Protein AF-A0A3D9CAG8-F1 (afdb_monomer_lite)

Radius of gyration: 15.51 Å; chains: 1; bounding box: 37×26×37 Å

Structure (mmCIF, N/CA/C/O backbone):
data_AF-A0A3D9CAG8-F1
#
_entry.id   AF-A0A3D9CAG8-F1
#
loop_
_atom_site.group_PDB
_atom_site.id
_atom_site.type_symbol
_atom_site.label_atom_id
_atom_site.label_alt_id
_atom_site.label_comp_id
_atom_site.label_asym_id
_atom_site.label_entity_id
_atom_site.label_seq_id
_atom_site.pdbx_PDB_ins_code
_atom_site.Cartn_x
_atom_site.Cartn_y
_atom_site.Cartn_z
_atom_site.occupancy
_atom_site.B_iso_or_equiv
_atom_site.auth_seq_id
_atom_site.auth_comp_id
_atom_site.auth_asym_id
_atom_site.auth_atom_id
_atom_site.pdbx_PDB_model_num
ATOM 1 N N . MET A 1 1 ? -21.051 -5.621 3.300 1.00 54.44 1 MET A N 1
ATOM 2 C CA . MET A 1 1 ? -19.869 -4.736 3.200 1.00 54.44 1 MET A CA 1
ATOM 3 C C . MET A 1 1 ? -18.956 -5.322 2.147 1.00 54.44 1 MET A C 1
ATOM 5 O O . MET A 1 1 ? -18.642 -6.499 2.254 1.00 54.44 1 MET A O 1
ATOM 9 N N . VAL A 1 2 ? -18.583 -4.559 1.122 1.00 59.41 2 VAL A N 1
ATOM 10 C CA . VAL A 1 2 ? -17.559 -5.008 0.169 1.00 59.41 2 VAL A CA 1
ATOM 11 C C . VAL A 1 2 ? -16.211 -4.646 0.788 1.00 59.41 2 VAL A C 1
ATOM 13 O O . VAL A 1 2 ? -15.904 -3.470 0.935 1.00 59.41 2 VAL A O 1
ATOM 16 N N . LEU A 1 3 ? -15.458 -5.652 1.238 1.00 69.44 3 LEU A N 1
ATOM 17 C CA . LEU A 1 3 ? -14.166 -5.474 1.920 1.00 69.44 3 LEU A CA 1
ATOM 18 C C . LEU A 1 3 ? -13.003 -5.193 0.946 1.00 69.44 3 LEU A C 1
ATOM 20 O O . LEU A 1 3 ? -11.882 -4.957 1.391 1.00 69.44 3 LEU A O 1
ATOM 24 N N . GLY A 1 4 ? -13.247 -5.221 -0.370 1.00 81.31 4 GLY A N 1
ATOM 25 C CA . GLY A 1 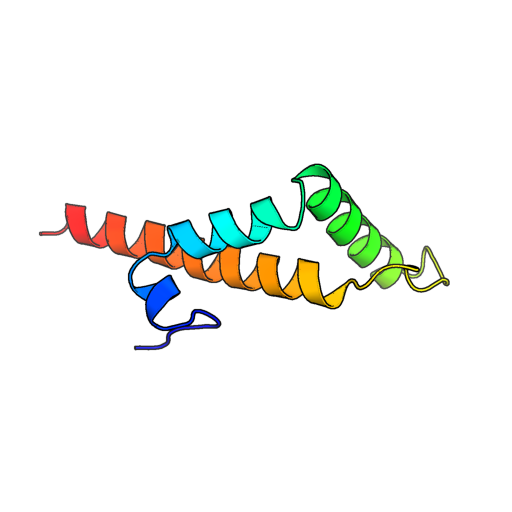4 ? -12.180 -5.185 -1.373 1.00 81.31 4 GLY A CA 1
ATOM 26 C C . GLY A 1 4 ? -11.207 -6.349 -1.164 1.00 81.31 4 GLY A C 1
ATOM 27 O O . GLY A 1 4 ? -11.633 -7.469 -0.877 1.00 81.31 4 GLY A O 1
ATOM 28 N N . LEU A 1 5 ? -9.904 -6.074 -1.250 1.00 88.88 5 LEU A N 1
ATOM 29 C CA . LEU A 1 5 ? -8.830 -7.023 -0.925 1.00 88.88 5 LEU A CA 1
ATOM 30 C C . LEU A 1 5 ? -8.370 -6.957 0.544 1.00 88.88 5 LEU A C 1
ATOM 32 O O . LEU A 1 5 ? -7.344 -7.547 0.911 1.00 88.88 5 LEU A O 1
ATOM 36 N N . LEU A 1 6 ? -9.080 -6.224 1.404 1.00 95.25 6 LEU A N 1
ATOM 37 C CA . LEU A 1 6 ? -8.716 -6.088 2.811 1.00 95.25 6 LEU A CA 1
ATOM 38 C C . LEU A 1 6 ? -9.168 -7.316 3.605 1.00 95.25 6 LEU A C 1
ATOM 40 O O . LEU A 1 6 ? -10.313 -7.754 3.521 1.00 95.25 6 LEU A O 1
ATOM 44 N N . SER A 1 7 ? -8.278 -7.844 4.446 1.00 94.31 7 SER A N 1
ATOM 45 C CA . SER A 1 7 ? -8.706 -8.766 5.504 1.00 94.31 7 SER A CA 1
ATOM 46 C C . SER A 1 7 ? -9.551 -8.030 6.544 1.00 94.31 7 SER A C 1
ATOM 48 O O . SER A 1 7 ? -9.418 -6.819 6.704 1.00 94.31 7 SER A O 1
ATOM 50 N N . GLU A 1 8 ? -10.338 -8.757 7.339 1.00 94.50 8 GLU A N 1
ATOM 51 C CA . GLU A 1 8 ? -11.152 -8.155 8.406 1.00 94.50 8 GLU A CA 1
ATOM 52 C C . GLU A 1 8 ? -10.317 -7.257 9.340 1.00 94.50 8 GLU A C 1
ATOM 54 O O . GLU A 1 8 ? -10.680 -6.120 9.629 1.00 94.50 8 GLU A O 1
ATOM 59 N N . LYS A 1 9 ? -9.119 -7.709 9.737 1.00 95.56 9 LYS A N 1
ATOM 60 C CA . LYS A 1 9 ? -8.205 -6.924 10.587 1.00 95.56 9 LYS A CA 1
ATOM 61 C C . LYS A 1 9 ? -7.752 -5.620 9.922 1.00 95.56 9 LYS A C 1
ATOM 63 O O . LYS A 1 9 ? -7.607 -4.601 10.595 1.00 95.56 9 LYS A O 1
ATOM 68 N N . GLU A 1 10 ? -7.499 -5.656 8.618 1.00 96.25 10 GLU A N 1
ATOM 69 C CA . GLU A 1 10 ? -7.098 -4.483 7.834 1.00 96.25 10 GLU A CA 1
ATOM 70 C C . GLU A 1 10 ? -8.281 -3.559 7.565 1.00 96.25 10 GLU A C 1
ATOM 72 O O . GLU A 1 10 ? -8.115 -2.348 7.595 1.00 96.25 10 GLU A O 1
ATOM 77 N N . TYR A 1 11 ? -9.484 -4.095 7.388 1.00 94.75 11 TYR A N 1
ATOM 78 C CA . TYR A 1 11 ? -10.687 -3.282 7.301 1.00 94.75 11 TYR A CA 1
ATOM 79 C C . TYR A 1 11 ? -10.938 -2.533 8.613 1.00 94.75 11 TYR A C 1
ATOM 81 O O . TYR A 1 11 ? -11.206 -1.333 8.601 1.00 94.75 11 TYR A O 1
ATOM 89 N N . GLN A 1 12 ? -10.801 -3.188 9.769 1.00 94.75 12 GLN A N 1
ATOM 90 C CA . GLN A 1 12 ? -10.932 -2.509 11.061 1.00 94.75 12 GLN A CA 1
ATOM 91 C C . GLN A 1 12 ? -9.856 -1.425 11.239 1.00 94.75 12 GLN A C 1
ATOM 93 O O . GLN A 1 12 ? -10.183 -0.292 11.597 1.00 94.75 12 GLN A O 1
ATOM 98 N N . ASN A 1 13 ? -8.596 -1.724 10.896 1.00 96.25 13 ASN A N 1
ATOM 99 C CA . ASN A 1 13 ? -7.482 -0.775 10.962 1.00 96.25 13 ASN A CA 1
ATOM 100 C C . ASN A 1 13 ? -6.724 -0.657 9.618 1.00 96.25 13 ASN A C 1
ATOM 102 O O . ASN A 1 13 ? -5.691 -1.316 9.437 1.00 96.25 13 ASN A O 1
ATOM 106 N N . PRO A 1 14 ? -7.172 0.225 8.702 1.00 96.06 14 PRO A N 1
ATOM 107 C CA . PRO A 1 14 ? -6.594 0.344 7.357 1.00 96.06 14 PRO A CA 1
ATOM 108 C C . PRO A 1 14 ? -5.136 0.819 7.345 1.00 96.06 14 PRO A C 1
ATOM 110 O O . PRO A 1 14 ? -4.400 0.528 6.404 1.00 96.06 14 PRO A O 1
ATOM 113 N N . LEU A 1 15 ? -4.653 1.460 8.417 1.00 97.06 15 LEU A N 1
ATOM 114 C CA . LEU A 1 15 ? -3.242 1.845 8.533 1.00 97.06 15 LEU A CA 1
ATOM 115 C C . LEU A 1 15 ? -2.298 0.634 8.608 1.00 97.06 15 LEU A C 1
ATOM 117 O O . LEU A 1 15 ? -1.112 0.765 8.300 1.00 97.06 15 LEU A O 1
ATOM 121 N N . LEU A 1 16 ? -2.793 -0.548 8.999 1.00 97.69 16 LEU A N 1
ATOM 122 C CA . LEU A 1 16 ? -1.981 -1.769 9.018 1.00 97.69 16 LEU A CA 1
ATOM 123 C C . LEU A 1 16 ? -1.524 -2.184 7.621 1.00 97.69 16 LEU A C 1
ATOM 125 O O . LEU A 1 16 ? -0.448 -2.766 7.504 1.00 97.69 16 LEU A O 1
ATOM 129 N N . VAL A 1 17 ? -2.301 -1.875 6.582 1.00 97.69 17 VAL A N 1
ATOM 130 C CA . VAL A 1 17 ? -1.940 -2.208 5.200 1.00 97.69 17 VAL A CA 1
ATOM 131 C C . VAL A 1 17 ? -0.658 -1.486 4.802 1.00 97.69 17 VAL A C 1
ATOM 133 O O . VAL A 1 17 ? 0.304 -2.127 4.390 1.00 97.69 17 VAL A O 1
ATOM 136 N N . PHE A 1 18 ? -0.600 -0.175 5.041 1.00 97.31 18 PHE A N 1
ATOM 137 C CA . PHE A 1 18 ? 0.586 0.638 4.774 1.00 97.31 18 PHE A CA 1
ATOM 138 C C . PHE A 1 18 ? 1.790 0.175 5.598 1.00 97.31 18 PHE A C 1
ATOM 140 O O . PHE A 1 18 ? 2.887 0.045 5.068 1.00 97.31 18 PHE A O 1
ATOM 147 N N . LYS A 1 19 ? 1.596 -0.142 6.886 1.00 97.38 19 LYS A N 1
ATOM 148 C CA . LYS A 1 19 ? 2.687 -0.643 7.741 1.00 97.38 19 LYS A CA 1
ATOM 149 C C . LYS A 1 19 ? 3.279 -1.959 7.233 1.00 97.38 19 LYS A C 1
ATOM 151 O O . LYS A 1 19 ? 4.487 -2.140 7.324 1.00 97.38 19 LYS A O 1
ATOM 156 N N . LYS A 1 20 ? 2.449 -2.879 6.730 1.00 96.81 20 LYS A N 1
ATOM 157 C CA . LYS A 1 20 ? 2.920 -4.145 6.148 1.00 96.81 20 LYS A CA 1
ATOM 158 C C . LYS A 1 20 ? 3.652 -3.907 4.831 1.00 96.81 20 LYS A C 1
ATOM 160 O O . LYS A 1 20 ? 4.774 -4.376 4.688 1.00 96.81 20 LYS A O 1
ATOM 165 N N . ALA A 1 21 ? 3.060 -3.119 3.935 1.00 96.19 21 ALA A N 1
ATOM 166 C CA . ALA A 1 21 ? 3.661 -2.776 2.651 1.00 96.19 21 ALA A CA 1
ATOM 167 C C . ALA A 1 21 ? 5.048 -2.140 2.830 1.00 96.19 21 ALA A C 1
ATOM 169 O O . ALA A 1 21 ? 6.022 -2.622 2.262 1.00 96.19 21 ALA A O 1
ATOM 170 N N . PHE A 1 22 ? 5.165 -1.130 3.699 1.00 96.06 22 PHE A N 1
ATOM 171 C CA . PHE A 1 22 ? 6.430 -0.426 3.934 1.00 96.06 22 PHE A CA 1
ATOM 172 C C . PHE A 1 22 ? 7.436 -1.176 4.814 1.00 96.06 22 PHE A C 1
ATOM 174 O O . PHE A 1 22 ? 8.583 -0.751 4.932 1.00 96.06 22 PHE A O 1
ATOM 181 N N . LYS A 1 23 ? 7.034 -2.293 5.429 1.00 96.56 23 LYS A N 1
ATOM 182 C CA . LYS A 1 23 ? 7.971 -3.225 6.067 1.00 96.56 23 LYS A CA 1
ATOM 183 C C . LYS A 1 23 ? 8.693 -4.086 5.027 1.00 96.56 23 LYS A C 1
ATOM 185 O O . LYS A 1 23 ? 9.824 -4.493 5.268 1.00 96.56 23 LYS A O 1
ATOM 190 N N . GLU A 1 24 ? 8.026 -4.387 3.916 1.00 94.00 24 GLU A N 1
AT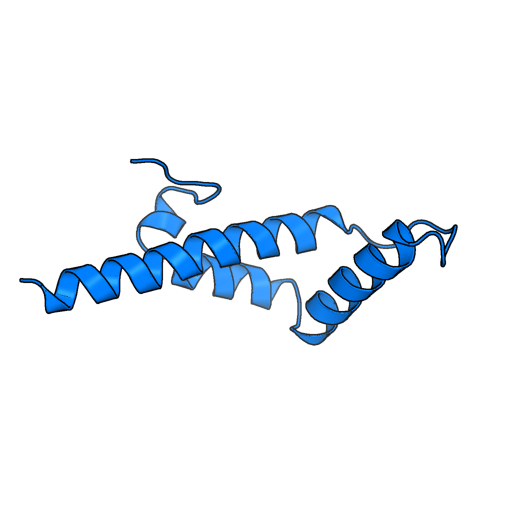OM 191 C CA . GLU A 1 24 ? 8.554 -5.249 2.854 1.00 94.00 24 GLU A CA 1
ATOM 192 C C . GLU A 1 24 ? 9.216 -4.455 1.726 1.00 94.00 24 GLU A C 1
ATOM 194 O O . GLU A 1 24 ? 10.190 -4.928 1.149 1.00 94.00 24 GLU A O 1
ATOM 199 N N . TYR A 1 25 ? 8.710 -3.255 1.431 1.00 93.56 25 TYR A N 1
ATOM 200 C CA . TYR A 1 25 ? 9.132 -2.455 0.287 1.00 93.56 25 TYR A CA 1
ATOM 201 C C . TYR A 1 25 ? 9.283 -0.984 0.655 1.00 93.56 25 TYR A C 1
ATOM 203 O O . TYR A 1 25 ? 8.397 -0.365 1.244 1.00 93.56 25 TYR A O 1
ATOM 211 N N . SER A 1 26 ? 10.387 -0.381 0.243 1.00 94.31 26 SER A N 1
ATOM 212 C CA . SER A 1 26 ? 10.561 1.065 0.285 1.00 94.31 26 SER A CA 1
ATOM 213 C C . SER A 1 26 ? 9.723 1.765 -0.792 1.00 94.31 26 SER A C 1
ATOM 215 O O . SER A 1 26 ? 9.331 1.181 -1.802 1.00 94.31 26 SER A O 1
ATOM 217 N N . ILE A 1 27 ? 9.498 3.069 -0.619 1.00 93.38 27 ILE A N 1
ATOM 218 C CA . ILE A 1 27 ? 8.824 3.903 -1.630 1.00 93.38 27 ILE A CA 1
ATOM 219 C C . ILE A 1 27 ? 9.570 3.851 -2.974 1.00 93.38 27 ILE A C 1
ATOM 221 O O . ILE A 1 27 ? 8.937 3.767 -4.021 1.00 93.38 27 ILE A O 1
ATOM 225 N N . LYS A 1 28 ? 10.911 3.850 -2.947 1.00 94.25 28 LYS A N 1
ATOM 226 C CA . LYS A 1 28 ? 11.740 3.754 -4.161 1.00 94.25 28 LYS A CA 1
ATOM 227 C C . LYS A 1 28 ? 11.550 2.424 -4.881 1.00 94.25 28 LYS A C 1
ATOM 229 O O . LYS A 1 28 ? 11.556 2.387 -6.104 1.00 94.25 28 LYS A O 1
ATOM 234 N N . GLU A 1 29 ? 11.381 1.338 -4.133 1.00 92.00 29 GLU A N 1
ATOM 235 C CA . GLU A 1 29 ? 11.086 0.034 -4.721 1.00 92.00 29 GLU A CA 1
ATOM 236 C C . GLU A 1 29 ? 9.702 0.028 -5.367 1.00 92.00 29 GLU A C 1
ATOM 238 O O . GLU A 1 29 ? 9.593 -0.395 -6.512 1.00 92.00 29 GLU A O 1
ATOM 243 N N . PHE A 1 30 ? 8.670 0.569 -4.709 1.00 91.88 30 PHE A N 1
ATOM 244 C CA . PHE A 1 30 ? 7.352 0.735 -5.337 1.00 91.88 30 PHE A CA 1
ATOM 245 C C . PHE A 1 30 ? 7.422 1.539 -6.641 1.00 91.88 30 PHE A C 1
ATOM 247 O O . PHE A 1 30 ? 6.888 1.090 -7.653 1.00 91.88 30 PHE A O 1
ATOM 254 N N . ASP A 1 31 ? 8.106 2.683 -6.634 1.00 91.44 31 ASP A N 1
ATOM 255 C CA . ASP A 1 31 ? 8.291 3.525 -7.821 1.00 91.44 31 ASP A CA 1
ATOM 256 C C . ASP A 1 31 ? 9.011 2.775 -8.954 1.00 91.44 31 ASP A C 1
ATOM 258 O O . ASP A 1 31 ? 8.562 2.767 -10.104 1.00 91.44 31 ASP A O 1
ATOM 262 N N . TYR A 1 32 ? 10.075 2.044 -8.611 1.00 89.25 32 TYR A N 1
ATOM 263 C CA . TYR A 1 32 ? 10.795 1.187 -9.546 1.00 89.25 32 TYR A CA 1
ATOM 264 C C . TYR A 1 32 ? 9.891 0.099 -10.145 1.00 89.25 32 TYR A C 1
ATOM 266 O O . TYR A 1 32 ? 9.872 -0.078 -11.364 1.00 89.25 32 TYR A O 1
ATOM 274 N N . PHE A 1 33 ? 9.115 -0.616 -9.321 1.00 88.06 33 PHE A N 1
ATOM 275 C CA . PHE A 1 33 ? 8.216 -1.674 -9.790 1.00 88.06 33 PHE A CA 1
ATOM 276 C C . PHE A 1 33 ? 7.125 -1.130 -10.715 1.00 88.06 33 PHE A C 1
ATOM 278 O O . PHE A 1 33 ? 6.901 -1.697 -11.784 1.00 88.06 33 PHE A O 1
ATOM 285 N N . ILE A 1 34 ? 6.479 -0.023 -10.340 1.00 87.75 34 ILE A N 1
ATOM 286 C CA . ILE A 1 34 ? 5.422 0.603 -11.145 1.00 87.75 34 ILE A CA 1
ATOM 287 C C . ILE A 1 34 ? 5.994 1.086 -12.479 1.00 87.75 34 ILE A C 1
ATOM 289 O O . ILE A 1 34 ? 5.447 0.762 -13.532 1.00 87.75 34 ILE A O 1
ATOM 293 N N . SER A 1 35 ? 7.131 1.785 -12.453 1.00 87.88 35 SER A N 1
ATOM 294 C CA . SER A 1 35 ? 7.800 2.255 -13.668 1.00 87.88 35 SER A CA 1
ATOM 295 C C . SER A 1 35 ? 8.141 1.092 -14.598 1.00 87.88 35 SER A C 1
ATOM 297 O O . SER A 1 35 ? 7.828 1.128 -15.786 1.00 87.88 35 SER A O 1
ATOM 299 N N . ARG A 1 36 ? 8.720 0.010 -14.064 1.00 84.12 36 ARG A N 1
ATOM 300 C CA . ARG A 1 36 ? 9.042 -1.196 -14.840 1.00 84.12 36 ARG A CA 1
ATOM 301 C C . ARG A 1 36 ? 7.801 -1.848 -15.452 1.00 84.12 36 ARG A C 1
ATOM 303 O O . ARG A 1 36 ? 7.872 -2.251 -16.607 1.00 84.12 36 ARG A O 1
ATOM 310 N N . MET A 1 37 ? 6.686 -1.930 -14.723 1.00 83.56 37 MET A N 1
ATOM 311 C CA . MET A 1 37 ? 5.419 -2.449 -15.259 1.00 83.56 37 MET A CA 1
ATOM 312 C C . MET A 1 37 ? 4.900 -1.600 -16.422 1.00 83.56 37 MET A C 1
ATOM 314 O O . MET A 1 37 ? 4.454 -2.153 -17.426 1.00 83.56 37 MET A O 1
ATOM 318 N N . VAL A 1 38 ? 4.992 -0.272 -16.316 1.00 86.81 38 VAL A N 1
ATOM 319 C CA . VAL A 1 38 ? 4.607 0.648 -17.396 1.00 86.81 38 VAL A CA 1
ATOM 320 C C . VAL A 1 38 ? 5.498 0.441 -18.619 1.00 86.81 38 VAL A C 1
ATOM 322 O O . VAL A 1 38 ? 4.985 0.183 -19.703 1.00 86.81 38 VAL A O 1
ATOM 325 N N . TYR A 1 39 ? 6.822 0.475 -18.456 1.00 85.88 39 TYR A N 1
ATOM 326 C CA . TYR A 1 39 ? 7.751 0.292 -19.575 1.00 85.88 39 TYR A CA 1
ATOM 327 C C . TYR A 1 39 ? 7.632 -1.087 -20.239 1.00 85.88 39 TYR A C 1
ATOM 329 O O . TYR A 1 39 ? 7.705 -1.180 -21.463 1.00 85.88 39 TYR A O 1
ATOM 337 N N . PHE A 1 40 ? 7.420 -2.145 -19.449 1.00 82.75 40 PHE A N 1
ATOM 338 C CA . PHE A 1 40 ? 7.164 -3.489 -19.968 1.00 82.75 40 PHE A CA 1
ATOM 339 C C . PHE A 1 40 ? 5.864 -3.532 -20.780 1.00 82.75 40 PHE A C 1
ATOM 341 O O . PHE A 1 40 ? 5.853 -4.020 -21.903 1.00 82.75 40 PHE A O 1
ATOM 348 N N . SER A 1 41 ? 4.784 -2.942 -20.260 1.00 84.75 41 SER A N 1
ATOM 349 C CA . SER A 1 41 ? 3.487 -2.890 -20.956 1.00 84.75 41 SER A CA 1
ATOM 350 C C . SER A 1 41 ? 3.530 -2.076 -22.255 1.00 84.75 41 SER A C 1
ATOM 352 O O . SER A 1 41 ? 2.711 -2.297 -23.141 1.00 84.75 41 SER A O 1
ATOM 354 N N . LEU A 1 42 ? 4.481 -1.146 -22.379 1.00 88.81 42 LEU A N 1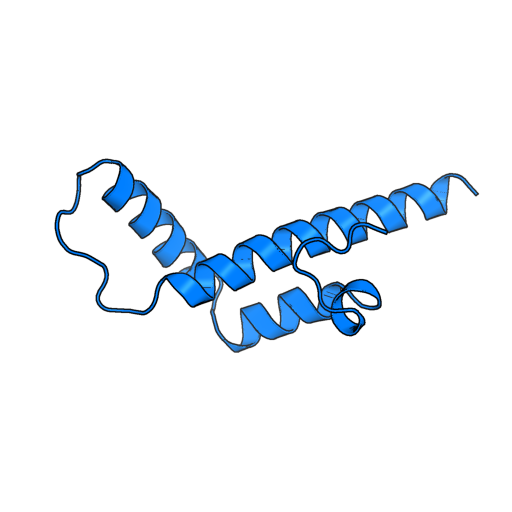
ATOM 355 C CA . LEU A 1 42 ? 4.734 -0.376 -23.600 1.00 88.81 42 LEU A CA 1
ATOM 356 C C . LEU A 1 42 ? 5.597 -1.123 -24.633 1.00 88.81 42 LEU A C 1
ATOM 358 O O . LEU A 1 42 ? 5.854 -0.575 -25.701 1.00 88.81 42 LEU A O 1
ATOM 362 N N . GLY A 1 43 ? 6.070 -2.339 -24.333 1.00 82.44 43 GLY A N 1
ATOM 363 C CA . GLY A 1 43 ? 6.942 -3.110 -25.226 1.00 82.44 43 GLY A CA 1
ATOM 364 C C . GLY A 1 43 ? 8.352 -2.527 -25.370 1.00 82.44 43 GLY A C 1
ATOM 365 O O . GLY A 1 43 ? 9.048 -2.828 -26.330 1.00 82.44 43 GLY A O 1
ATOM 366 N N . ILE A 1 44 ? 8.774 -1.662 -24.439 1.00 78.19 44 ILE A N 1
ATOM 367 C CA . ILE A 1 44 ? 10.107 -1.031 -24.461 1.00 78.19 44 ILE A CA 1
ATOM 368 C C . ILE A 1 44 ? 11.176 -1.983 -23.893 1.00 78.19 44 ILE A C 1
ATOM 370 O O . ILE A 1 44 ? 12.353 -1.867 -24.226 1.00 78.19 44 ILE A O 1
ATOM 374 N N . TYR A 1 45 ? 10.774 -2.934 -23.046 1.00 69.62 45 TYR A N 1
ATOM 375 C CA . TYR A 1 45 ? 11.641 -3.979 -22.502 1.00 69.62 45 TYR A CA 1
ATOM 376 C C . TYR A 1 45 ? 11.022 -5.357 -22.734 1.00 69.62 45 TYR A C 1
ATOM 378 O O . TYR A 1 45 ? 9.939 -5.628 -22.221 1.00 69.62 45 TYR A O 1
ATOM 386 N N . ASP A 1 46 ? 11.756 -6.244 -23.406 1.00 66.31 46 ASP A N 1
ATOM 387 C CA . ASP A 1 46 ? 11.323 -7.628 -23.658 1.00 66.31 46 ASP A CA 1
ATOM 388 C C . ASP A 1 46 ? 11.582 -8.572 -22.472 1.00 66.31 46 ASP A C 1
ATOM 390 O O . ASP A 1 46 ? 10.987 -9.644 -22.365 1.00 66.31 46 ASP A O 1
ATOM 394 N N . ASN A 1 47 ? 12.460 -8.177 -21.545 1.00 66.62 47 ASN A N 1
ATOM 395 C CA . ASN A 1 47 ? 12.843 -9.033 -20.431 1.00 66.62 47 ASN A CA 1
ATOM 396 C C . ASN A 1 47 ? 11.925 -8.821 -19.230 1.00 66.62 47 ASN A C 1
ATOM 398 O O . ASN A 1 47 ? 11.879 -7.735 -18.635 1.00 66.62 47 ASN A O 1
ATOM 402 N N . LEU A 1 48 ? 11.259 -9.909 -18.832 1.00 64.94 48 LEU A N 1
ATOM 403 C CA . LEU A 1 48 ? 10.548 -9.966 -17.568 1.00 64.94 48 LEU A CA 1
ATOM 404 C C . LEU A 1 48 ? 11.500 -9.590 -16.415 1.00 64.94 48 LEU A C 1
ATOM 406 O O . LEU A 1 48 ? 12.681 -9.939 -16.410 1.00 64.94 48 LEU A O 1
ATOM 410 N N . PRO A 1 49 ? 11.001 -8.849 -15.429 1.00 64.12 49 PRO A N 1
ATOM 411 C CA . PRO A 1 49 ? 11.775 -8.442 -14.272 1.00 64.12 49 PRO A CA 1
ATOM 412 C C . PRO A 1 49 ? 12.215 -9.653 -13.447 1.00 64.12 49 PRO A C 1
ATOM 414 O O . PRO A 1 49 ? 11.406 -10.500 -13.087 1.00 64.12 49 PRO A O 1
ATOM 417 N N . GLU A 1 50 ? 13.499 -9.683 -13.087 1.00 63.16 50 GLU A N 1
ATOM 418 C CA . GLU A 1 50 ? 14.141 -10.778 -12.340 1.00 63.16 50 GLU A CA 1
ATOM 419 C C . GLU A 1 50 ? 13.591 -10.967 -10.911 1.00 63.16 50 GLU A C 1
ATOM 421 O O . GLU A 1 50 ? 13.865 -11.975 -10.261 1.00 63.16 50 GLU A O 1
ATOM 426 N N . ARG A 1 51 ? 12.813 -10.003 -10.395 1.00 69.31 51 ARG A N 1
ATOM 427 C CA . ARG A 1 51 ? 12.211 -10.031 -9.052 1.00 69.31 51 ARG A CA 1
ATOM 428 C C . ARG A 1 51 ? 10.694 -10.186 -9.118 1.00 69.31 51 ARG A C 1
ATOM 430 O O . ARG A 1 51 ? 10.046 -9.660 -10.018 1.00 69.31 51 ARG A O 1
ATOM 437 N N . ASN A 1 52 ? 10.131 -10.839 -8.099 1.00 73.12 52 ASN A N 1
ATOM 438 C CA . ASN A 1 52 ? 8.687 -11.016 -7.931 1.00 73.12 52 ASN A CA 1
ATOM 439 C C . ASN A 1 52 ? 7.946 -9.663 -7.957 1.00 73.12 52 ASN A C 1
ATOM 441 O O . ASN A 1 52 ? 8.022 -8.890 -7.003 1.00 73.12 52 ASN A O 1
ATOM 445 N N . MET A 1 53 ? 7.203 -9.413 -9.038 1.00 76.88 53 MET A N 1
ATOM 446 C CA . MET A 1 53 ? 6.371 -8.216 -9.215 1.00 76.88 53 MET A CA 1
ATOM 447 C C . MET A 1 53 ? 4.939 -8.353 -8.699 1.00 76.88 53 MET A C 1
ATOM 449 O O . MET A 1 53 ? 4.235 -7.355 -8.561 1.00 76.88 53 MET A O 1
ATOM 453 N N . ILE A 1 54 ? 4.511 -9.570 -8.369 1.00 84.12 54 ILE A N 1
ATOM 454 C CA . ILE A 1 54 ? 3.153 -9.844 -7.897 1.00 84.12 54 ILE A CA 1
ATOM 455 C C . ILE A 1 54 ? 2.961 -9.263 -6.493 1.00 84.12 54 ILE A C 1
ATOM 457 O O . ILE A 1 54 ? 1.945 -8.631 -6.216 1.00 84.12 54 ILE A O 1
ATOM 461 N N . ASN A 1 55 ? 3.948 -9.422 -5.609 1.00 89.81 55 ASN A N 1
ATOM 462 C CA . ASN A 1 55 ? 3.834 -8.950 -4.227 1.00 89.81 55 ASN A CA 1
ATOM 463 C C . ASN A 1 55 ? 3.709 -7.414 -4.123 1.00 89.81 55 ASN A C 1
ATOM 465 O O . ASN A 1 55 ? 2.761 -6.959 -3.477 1.00 89.81 55 ASN A O 1
ATOM 469 N N . PRO A 1 56 ? 4.576 -6.598 -4.767 1.00 91.38 56 PRO A N 1
ATOM 470 C CA . PRO A 1 56 ? 4.394 -5.146 -4.805 1.00 91.38 56 PRO A CA 1
ATOM 471 C C . PRO A 1 56 ? 3.033 -4.737 -5.376 1.00 91.38 56 PRO A C 1
ATOM 473 O O . PRO A 1 56 ? 2.386 -3.845 -4.832 1.00 91.38 56 PRO A O 1
ATOM 476 N N . TYR A 1 57 ? 2.561 -5.418 -6.425 1.00 89.12 57 TYR A N 1
ATOM 477 C CA . TYR A 1 57 ? 1.238 -5.172 -6.995 1.00 89.12 57 TYR A CA 1
ATOM 478 C C . TYR A 1 57 ? 0.116 -5.417 -5.972 1.00 89.12 57 TYR A C 1
ATOM 480 O O . TYR A 1 57 ? -0.719 -4.541 -5.760 1.00 89.12 57 TYR A O 1
ATOM 488 N N . ILE A 1 58 ? 0.122 -6.557 -5.273 1.00 92.69 58 ILE A N 1
ATOM 489 C CA . ILE A 1 58 ? -0.887 -6.871 -4.248 1.00 92.69 58 ILE A CA 1
ATOM 490 C C . ILE A 1 58 ? -0.880 -5.822 -3.130 1.00 92.69 58 ILE A C 1
ATOM 492 O O . ILE A 1 58 ? -1.944 -5.342 -2.731 1.00 92.69 58 ILE A O 1
ATOM 496 N N . HIS A 1 59 ? 0.300 -5.441 -2.628 1.00 95.31 59 HIS A N 1
ATOM 497 C CA . HIS A 1 59 ? 0.403 -4.397 -1.603 1.00 95.31 59 HIS A CA 1
ATOM 498 C C . HIS A 1 59 ? -0.147 -3.063 -2.099 1.00 95.31 59 HIS A C 1
ATOM 500 O O . HIS A 1 59 ? -0.877 -2.405 -1.360 1.00 95.31 59 HIS A O 1
ATOM 506 N N . LEU A 1 60 ? 0.147 -2.683 -3.345 1.00 94.12 60 LEU A N 1
ATOM 507 C CA . LEU A 1 60 ? -0.355 -1.451 -3.946 1.00 94.12 60 LEU A CA 1
ATOM 508 C C . LEU A 1 60 ? -1.886 -1.430 -4.007 1.00 94.12 60 LEU A C 1
ATOM 510 O O . LEU A 1 60 ? -2.490 -0.472 -3.527 1.00 94.12 60 LEU A O 1
ATOM 514 N N . ILE A 1 61 ? -2.522 -2.487 -4.525 1.00 94.12 61 ILE A N 1
ATOM 515 C CA . ILE A 1 61 ? -3.990 -2.538 -4.615 1.00 94.12 61 ILE A CA 1
ATOM 516 C C . ILE A 1 61 ? -4.625 -2.473 -3.222 1.00 94.12 61 ILE A C 1
ATOM 518 O O . ILE A 1 61 ? -5.544 -1.688 -2.996 1.00 94.12 61 ILE A O 1
ATOM 522 N N . LYS A 1 62 ? -4.091 -3.211 -2.243 1.00 96.06 62 LYS A N 1
ATOM 523 C CA . LYS A 1 62 ? -4.600 -3.142 -0.865 1.00 96.06 62 LYS A CA 1
ATOM 524 C C . LYS A 1 62 ? -4.433 -1.751 -0.253 1.00 96.06 62 LYS A C 1
ATOM 526 O O . LYS A 1 62 ? -5.303 -1.311 0.496 1.00 96.06 62 LYS A O 1
ATOM 531 N N . MET A 1 63 ? -3.324 -1.060 -0.532 1.00 96.31 63 MET A N 1
ATOM 532 C CA . MET A 1 63 ? -3.117 0.315 -0.068 1.00 96.31 63 MET A CA 1
ATOM 533 C C . MET A 1 63 ? -4.146 1.278 -0.672 1.00 96.31 63 MET A C 1
ATOM 535 O O . MET A 1 63 ? -4.602 2.172 0.040 1.00 96.31 63 MET A O 1
ATOM 539 N N . LEU A 1 64 ? -4.558 1.084 -1.931 1.00 95.50 64 LEU A N 1
ATOM 540 C CA . LEU A 1 64 ? -5.623 1.874 -2.563 1.00 95.50 64 LEU A CA 1
ATOM 541 C C . LEU A 1 64 ? -6.983 1.637 -1.891 1.00 95.50 64 LEU A C 1
ATOM 543 O O . LEU A 1 64 ? -7.642 2.605 -1.504 1.00 95.50 64 LEU A O 1
ATOM 547 N N . ASP A 1 65 ? -7.357 0.376 -1.658 1.00 94.69 65 ASP A N 1
ATOM 548 C CA . ASP A 1 65 ? -8.585 0.027 -0.926 1.00 94.69 65 ASP A CA 1
ATOM 549 C C . ASP A 1 65 ? -8.590 0.643 0.486 1.00 94.69 65 ASP A C 1
ATOM 551 O O . ASP A 1 65 ? -9.573 1.241 0.934 1.00 94.69 65 ASP A O 1
ATOM 555 N N . ALA A 1 66 ? -7.459 0.549 1.193 1.00 96.31 66 ALA A N 1
ATOM 556 C CA . ALA A 1 66 ? -7.296 1.122 2.525 1.00 96.31 66 ALA A CA 1
ATOM 557 C C . ALA A 1 66 ? -7.357 2.659 2.518 1.00 96.31 66 ALA A C 1
ATOM 559 O O . ALA A 1 66 ? -7.948 3.249 3.425 1.00 96.31 66 ALA A O 1
ATOM 560 N N . ALA A 1 67 ? -6.767 3.314 1.512 1.00 95.44 67 ALA A N 1
ATOM 561 C CA . ALA A 1 67 ? -6.808 4.767 1.357 1.00 95.44 67 ALA A CA 1
ATOM 562 C C . ALA A 1 67 ? -8.243 5.263 1.156 1.00 95.44 67 ALA A C 1
ATOM 564 O O . ALA A 1 67 ? -8.674 6.184 1.856 1.00 95.44 67 ALA A O 1
ATOM 565 N N . TYR A 1 68 ? -8.993 4.613 0.262 1.00 93.50 68 TYR A N 1
ATOM 566 C CA . TYR A 1 68 ? -10.405 4.912 0.043 1.00 93.50 68 TYR A CA 1
ATOM 567 C C . TYR A 1 68 ? -11.204 4.789 1.346 1.00 93.50 68 TYR A C 1
ATOM 569 O O . TYR A 1 68 ? -11.883 5.736 1.744 1.00 93.50 68 TYR A O 1
ATOM 577 N N . LEU A 1 69 ? -11.041 3.682 2.079 1.00 93.56 69 LEU A N 1
ATOM 578 C CA . LEU A 1 69 ? -11.739 3.452 3.346 1.00 93.56 69 LEU A CA 1
ATOM 579 C C . LEU A 1 69 ? -11.420 4.518 4.409 1.00 93.56 69 LEU A C 1
ATOM 581 O O . LEU A 1 69 ? -12.305 4.942 5.157 1.00 93.56 69 LEU A O 1
ATOM 585 N N .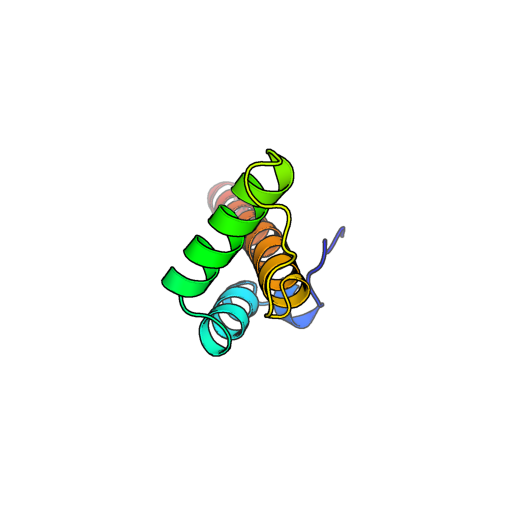 ILE A 1 70 ? -10.162 4.968 4.498 1.00 94.19 70 ILE A N 1
ATOM 586 C CA . ILE A 1 70 ? -9.756 6.045 5.416 1.00 94.19 70 ILE A CA 1
ATOM 587 C C . ILE A 1 70 ? -10.488 7.347 5.075 1.00 94.19 70 ILE A C 1
ATOM 589 O O . ILE A 1 70 ? -10.968 8.030 5.984 1.00 94.19 70 ILE A O 1
ATOM 593 N N . ILE A 1 71 ? -10.570 7.691 3.789 1.00 93.12 71 ILE A N 1
ATOM 594 C CA . ILE A 1 71 ? -11.249 8.902 3.314 1.00 93.12 71 ILE A CA 1
ATOM 595 C C . ILE A 1 71 ? -12.757 8.796 3.566 1.00 93.12 71 ILE A C 1
ATOM 597 O O . ILE A 1 71 ? -13.336 9.702 4.164 1.00 93.12 71 ILE A O 1
ATOM 601 N N . GLU A 1 72 ? -13.379 7.672 3.204 1.00 90.88 72 GLU A N 1
ATOM 602 C CA . GLU A 1 72 ? -14.812 7.427 3.394 1.00 90.88 72 GLU A CA 1
ATOM 603 C C . GLU A 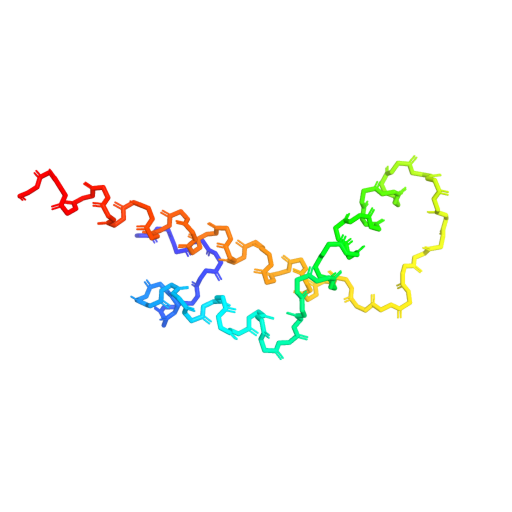1 72 ? -15.215 7.551 4.874 1.00 90.88 72 GLU A C 1
ATOM 605 O O . GLU A 1 72 ? -16.183 8.232 5.220 1.00 90.88 72 GLU A O 1
ATOM 610 N N . ARG A 1 73 ? -14.432 6.952 5.78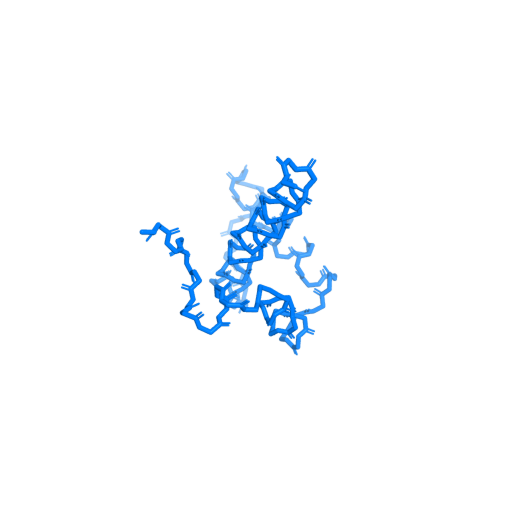2 1.00 91.69 73 ARG A N 1
ATOM 611 C CA . ARG A 1 73 ? -14.675 7.033 7.232 1.00 91.69 73 ARG A CA 1
ATOM 612 C C . ARG A 1 73 ? -14.500 8.441 7.790 1.00 91.69 73 ARG A C 1
ATOM 614 O O . ARG A 1 73 ? -15.220 8.812 8.715 1.00 91.69 73 ARG A O 1
ATOM 621 N N . LYS A 1 74 ? -13.555 9.221 7.258 1.00 87.81 74 LYS A N 1
ATOM 622 C CA . LYS A 1 74 ? -13.406 10.635 7.626 1.00 87.81 74 LYS A CA 1
ATOM 623 C C . LYS A 1 74 ? -14.609 11.447 7.153 1.00 87.81 74 LYS A C 1
ATOM 625 O O . LYS A 1 74 ? -15.150 12.192 7.955 1.00 87.81 74 LYS A O 1
ATOM 630 N N . GLY A 1 75 ? -15.072 11.252 5.917 1.00 80.06 75 GLY A N 1
ATOM 631 C CA . GLY A 1 75 ? -16.256 11.936 5.382 1.00 80.06 75 GLY A CA 1
ATOM 632 C C . GLY A 1 75 ? -17.517 11.701 6.220 1.00 80.06 75 GLY A C 1
ATOM 633 O O . GLY A 1 75 ? -18.228 12.649 6.538 1.00 80.06 75 GLY A O 1
ATOM 634 N N . LYS A 1 76 ? -17.736 10.464 6.686 1.00 73.62 76 LYS A N 1
ATOM 635 C CA . LYS A 1 76 ? -18.865 10.122 7.575 1.00 73.62 76 LYS A CA 1
ATOM 636 C C . LYS A 1 76 ? -18.781 10.757 8.968 1.00 73.62 76 LYS A C 1
ATOM 638 O O . LYS A 1 76 ? -19.810 10.950 9.600 1.00 73.62 76 LYS A O 1
ATOM 643 N N . LYS A 1 77 ? -17.582 11.095 9.457 1.00 61.47 77 LYS A N 1
ATOM 644 C CA . LYS A 1 77 ? -17.404 11.767 10.758 1.00 61.47 77 LYS A CA 1
ATOM 645 C C . LYS A 1 77 ? -17.809 13.242 10.756 1.00 61.47 77 LYS A C 1
ATOM 647 O O . LYS A 1 77 ? -18.003 13.782 11.833 1.00 61.47 77 LYS A O 1
ATOM 652 N N . PHE A 1 78 ? -17.902 13.884 9.591 1.00 59.38 78 PHE A N 1
ATOM 653 C CA . PHE A 1 78 ? -18.275 15.300 9.472 1.00 59.38 78 PHE A CA 1
ATOM 654 C C . PHE A 1 78 ? -19.738 15.511 9.048 1.00 59.38 78 PHE A C 1
ATOM 656 O O . PHE A 1 78 ? -20.155 16.649 8.866 1.00 59.38 78 PHE A O 1
ATOM 663 N N . GLN A 1 79 ? -20.505 14.431 8.866 1.00 51.88 79 GLN A N 1
ATOM 664 C CA . GLN A 1 79 ? -21.934 14.472 8.527 1.00 51.88 79 GLN A CA 1
ATOM 665 C C . GLN A 1 79 ? -22.852 14.057 9.693 1.00 51.88 79 GLN A C 1
ATOM 667 O O . GLN A 1 79 ? -24.066 14.050 9.512 1.00 51.88 79 GLN A O 1
ATOM 672 N N . ASN A 1 80 ? -22.288 13.743 10.867 1.00 45.03 80 ASN A N 1
ATOM 673 C CA . ASN A 1 80 ? -23.006 13.354 12.086 1.00 45.03 80 ASN A CA 1
ATOM 674 C C . ASN A 1 80 ? -22.666 14.285 13.248 1.00 45.03 80 ASN A C 1
ATOM 676 O O . ASN A 1 80 ? -21.465 14.615 13.382 1.00 45.03 80 ASN A O 1
#

Sequence (80 aa):
MVLGLLSEKEYQNPLLVFKKAFKEYSIKEFDYFISRMVYFSLGIYDNLPERNMINPYIHLIKMLDAAYLIIERKGKKFQN

Secondary structure (DSSP, 8-state):
---TT--HHHHH-THHHHHHHHHH--HHHHHHHHHHHHHHHTTS--SPPSS--HHHHHHHHHHHHHHHHHHHHHHHHT--

Foldseek 3Di:
DCQDLDDPVCLVPVVVLVVVLCVVDDPVRLVVLVVVVVCVVVVVDPDDDPDDSVVSVSSVRSNVSSVVSVVVVVVVVVVD

pLDDT: mean 85.93, std 12.72, range [45.03, 97.69]

Organism: NCBI:txid2258962